Protein AF-A0A2D6FKT7-F1 (afdb_monomer_lite)

Sequence (92 aa):
MKLNKEEQEFIAENITRFDVVTEIEVDDIEVRIYGEHHGGVGSAAIYRTNDIKAIYAHTHAKCVEAEKAVNEIRNRGSKGTKVLTYEESMER

Radius of gyration: 22.05 Å; chains: 1; bounding box: 42×55×47 Å

Secondary structure (DSSP, 8-state):
-PPPHHHHHHHHHHHTTSSEEEEEEE-SSEEEEEEEETTEEEEEEEES---HHHHHHHHHHHHHHHHHHHHHHHHHHTTS-----HHHHS--

Foldseek 3Di:
DDDDPVRVVQCVVCVVQAPAWDDWDDDPFKTKTWHHHVPGTDMDMDTPDPPPVVVVVVVVVVVVVVVVVVVVVVVVVVVPDPPDDPVRVVVD

pLDDT: mean 86.58, std 11.3, range [53.34, 96.12]

Structure (mmCIF, N/CA/C/O backbone):
data_AF-A0A2D6FKT7-F1
#
_entry.id   AF-A0A2D6FKT7-F1
#
loop_
_atom_site.group_PDB
_atom_site.id
_atom_site.type_symbol
_atom_site.label_atom_id
_atom_site.label_alt_id
_atom_site.label_comp_id
_atom_site.label_asym_id
_atom_site.label_entity_id
_atom_site.label_seq_id
_atom_site.pdbx_PDB_ins_code
_atom_site.Cartn_x
_atom_site.Cartn_y
_atom_site.Cartn_z
_atom_site.occupancy
_atom_site.B_iso_or_equiv
_atom_site.auth_seq_id
_atom_site.auth_comp_id
_atom_site.auth_asym_id
_atom_site.auth_atom_id
_atom_site.pdbx_PDB_model_num
ATOM 1 N N . MET A 1 1 ? -13.583 -4.425 -3.568 1.00 64.69 1 MET A N 1
ATOM 2 C CA . MET A 1 1 ? -14.049 -3.026 -3.725 1.00 64.69 1 MET A CA 1
ATOM 3 C C . MET A 1 1 ? -14.192 -2.681 -5.199 1.00 64.69 1 MET A C 1
ATOM 5 O O . MET A 1 1 ? -13.593 -3.365 -6.020 1.00 64.69 1 MET A O 1
ATOM 9 N N . LYS A 1 2 ? -14.982 -1.654 -5.542 1.00 83.44 2 LYS A N 1
ATOM 10 C CA . LYS A 1 2 ? -15.036 -1.090 -6.901 1.00 83.44 2 LYS A CA 1
ATOM 11 C C . LYS A 1 2 ? -14.254 0.222 -6.925 1.00 83.44 2 LYS A C 1
ATOM 13 O O . LYS A 1 2 ? -14.448 1.036 -6.028 1.00 83.44 2 LYS A O 1
ATOM 18 N N . LEU A 1 3 ? -13.409 0.407 -7.937 1.00 91.38 3 LEU A N 1
ATOM 19 C CA . LEU A 1 3 ? -12.657 1.645 -8.134 1.00 91.38 3 LEU A CA 1
ATOM 20 C C . LEU A 1 3 ? -13.579 2.753 -8.647 1.00 91.38 3 LEU A C 1
ATOM 22 O O . LEU A 1 3 ? -14.374 2.513 -9.564 1.00 91.38 3 LEU A O 1
ATOM 26 N N . ASN A 1 4 ? -13.459 3.956 -8.091 1.00 93.50 4 ASN A N 1
ATOM 27 C CA . ASN A 1 4 ? -14.132 5.133 -8.641 1.00 93.50 4 ASN A CA 1
ATOM 28 C C . ASN A 1 4 ? -13.381 5.658 -9.889 1.00 93.50 4 ASN A C 1
ATOM 30 O O . ASN A 1 4 ? -12.323 5.145 -10.252 1.00 93.50 4 ASN A O 1
ATOM 34 N N . LYS A 1 5 ? -13.945 6.652 -10.583 1.00 95.00 5 LYS A N 1
ATOM 35 C CA . LYS A 1 5 ? -13.348 7.184 -11.818 1.00 95.00 5 LYS A CA 1
ATOM 36 C C . LYS A 1 5 ? -11.975 7.831 -11.581 1.00 95.00 5 LYS A C 1
ATOM 38 O O . LYS A 1 5 ? -11.058 7.571 -12.347 1.00 95.00 5 LYS A O 1
ATOM 43 N N . GLU A 1 6 ? -11.836 8.607 -10.514 1.00 94.44 6 GLU A N 1
ATOM 44 C CA . GLU A 1 6 ? -10.583 9.270 -10.132 1.00 94.44 6 GLU A CA 1
ATOM 45 C C . GLU A 1 6 ? -9.484 8.250 -9.800 1.00 94.44 6 GLU A C 1
ATOM 47 O O . GLU A 1 6 ? -8.350 8.383 -10.241 1.00 94.44 6 GLU A O 1
ATOM 52 N N . GLU A 1 7 ? -9.829 7.166 -9.105 1.00 94.69 7 GLU A N 1
ATOM 53 C CA . GLU A 1 7 ? -8.912 6.063 -8.799 1.00 94.69 7 GLU A CA 1
ATOM 54 C C . GLU A 1 7 ? -8.469 5.318 -10.069 1.00 94.69 7 GLU A C 1
ATOM 56 O O . GLU A 1 7 ? -7.315 4.908 -10.179 1.00 94.69 7 GLU A O 1
ATOM 61 N N . GLN A 1 8 ? -9.366 5.150 -11.046 1.00 94.81 8 GLN A N 1
ATOM 62 C CA . GLN A 1 8 ? -9.026 4.545 -12.340 1.00 94.81 8 GLN A CA 1
ATOM 63 C C . GLN A 1 8 ? -8.095 5.446 -13.160 1.00 94.81 8 GLN A C 1
ATOM 65 O O . GLN A 1 8 ? -7.126 4.953 -13.736 1.00 94.81 8 GLN A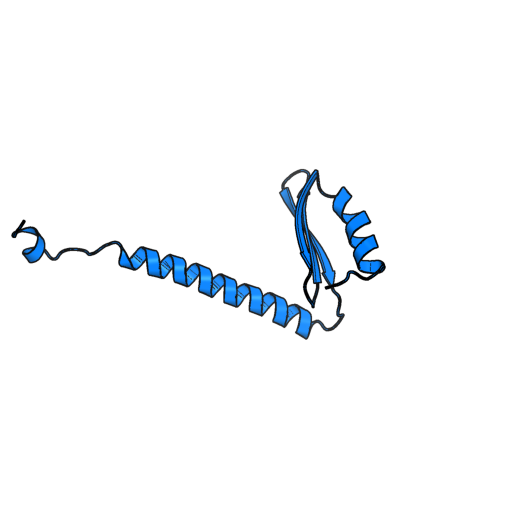 O 1
ATOM 70 N N . GLU A 1 9 ? -8.373 6.750 -13.196 1.00 96.12 9 GLU A N 1
ATOM 71 C CA . GLU A 1 9 ? -7.531 7.748 -13.865 1.00 96.12 9 GLU A CA 1
ATOM 72 C C . GLU A 1 9 ? -6.150 7.816 -13.204 1.00 96.12 9 GLU A C 1
ATOM 74 O O . GLU A 1 9 ? -5.135 7.709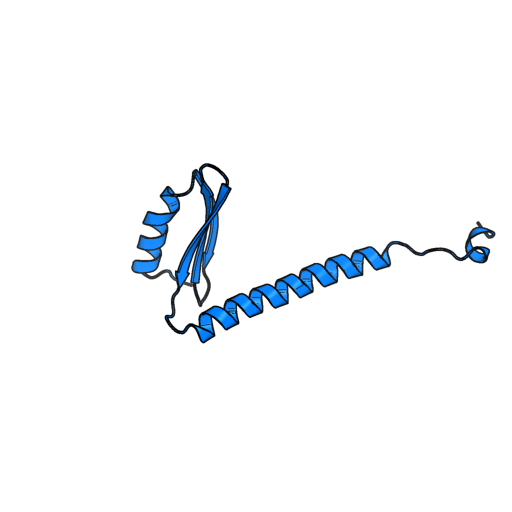 -13.891 1.00 96.12 9 GLU A O 1
ATOM 79 N N . PHE A 1 10 ? -6.102 7.841 -11.870 1.00 95.44 10 PHE A N 1
ATOM 80 C CA . PHE A 1 10 ? -4.864 7.757 -11.101 1.00 95.44 10 PHE A CA 1
ATOM 81 C C . PHE A 1 10 ? -4.035 6.521 -11.474 1.00 95.44 10 PHE A C 1
ATOM 83 O O . PHE A 1 10 ? -2.828 6.639 -11.704 1.00 95.44 10 PHE A O 1
ATOM 90 N N . ILE A 1 11 ? -4.665 5.343 -11.567 1.00 94.62 11 ILE A N 1
ATOM 91 C CA . ILE A 1 11 ? -3.974 4.115 -11.979 1.00 94.62 11 ILE A CA 1
ATOM 92 C C . ILE A 1 11 ? -3.440 4.250 -13.401 1.00 94.62 11 ILE A C 1
ATOM 94 O O . ILE A 1 11 ? -2.260 3.992 -13.625 1.00 94.62 11 ILE A O 1
ATOM 98 N N . ALA A 1 12 ? -4.267 4.685 -14.350 1.00 94.81 12 ALA A N 1
ATOM 99 C CA . ALA A 1 12 ? -3.861 4.831 -15.745 1.00 94.81 12 ALA A CA 1
ATOM 100 C C . ALA A 1 12 ? -2.679 5.804 -15.922 1.00 94.81 12 ALA A C 1
ATOM 102 O O . ALA A 1 12 ? -1.791 5.556 -16.736 1.00 94.81 12 ALA A O 1
ATOM 103 N N . GLU A 1 13 ? -2.637 6.884 -15.140 1.00 93.94 13 GLU A N 1
ATOM 104 C CA . GLU A 1 13 ? -1.561 7.879 -15.188 1.00 93.94 13 GLU A CA 1
ATOM 105 C C . GLU A 1 13 ? -0.263 7.422 -14.518 1.00 93.94 13 GLU A C 1
ATOM 107 O O . GLU A 1 13 ? 0.821 7.856 -14.914 1.00 93.94 13 GLU A O 1
ATOM 112 N N . ASN A 1 14 ? -0.351 6.596 -13.474 1.00 92.56 14 ASN A N 1
ATOM 113 C CA . ASN A 1 14 ? 0.817 6.200 -12.688 1.00 92.56 14 ASN A CA 1
ATOM 114 C C . ASN A 1 14 ? 1.392 4.851 -13.115 1.00 92.56 14 ASN A C 1
ATOM 116 O O . ASN A 1 14 ? 2.585 4.631 -12.928 1.00 92.56 14 ASN A O 1
ATOM 120 N N . ILE A 1 15 ? 0.597 3.978 -13.739 1.00 91.69 15 ILE A N 1
ATOM 121 C CA . ILE A 1 15 ? 1.070 2.675 -14.221 1.00 91.69 15 ILE A CA 1
ATOM 122 C C . ILE A 1 15 ? 2.189 2.822 -15.262 1.00 91.69 15 ILE A C 1
ATOM 124 O O . ILE A 1 15 ? 3.100 2.008 -15.309 1.00 91.69 15 ILE A O 1
ATOM 128 N N . THR A 1 16 ? 2.158 3.898 -16.051 1.00 90.75 16 THR A N 1
ATOM 129 C CA . THR A 1 16 ? 3.150 4.202 -17.094 1.00 90.75 16 THR A CA 1
ATOM 130 C C . THR A 1 16 ? 4.424 4.855 -16.559 1.00 90.75 16 THR A C 1
ATOM 132 O O . THR A 1 16 ? 5.378 5.029 -17.312 1.00 90.75 16 THR A O 1
ATOM 135 N N . ARG A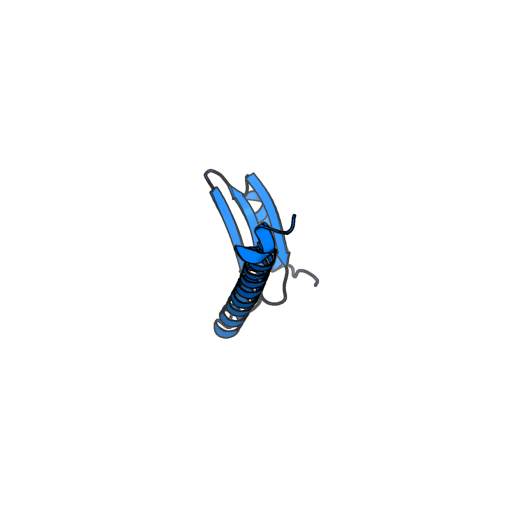 1 17 ? 4.454 5.238 -15.274 1.00 89.44 17 ARG A N 1
ATOM 136 C CA . ARG A 1 17 ? 5.637 5.827 -14.623 1.00 89.44 17 ARG A CA 1
ATOM 137 C C . ARG A 1 17 ? 6.642 4.773 -14.168 1.00 89.44 17 ARG A C 1
ATOM 139 O O . ARG A 1 17 ? 7.780 5.121 -13.866 1.00 89.44 17 ARG A O 1
ATOM 146 N N . PHE A 1 18 ? 6.206 3.521 -14.081 1.00 93.19 18 PHE A N 1
ATOM 147 C CA . PHE A 1 18 ? 7.035 2.388 -13.709 1.00 93.19 18 PHE A CA 1
ATOM 148 C C . PHE A 1 18 ? 7.453 1.627 -14.965 1.00 93.19 18 PHE A C 1
ATOM 150 O O . PHE A 1 18 ? 6.645 1.419 -15.869 1.00 93.19 18 PHE A O 1
ATOM 157 N N . ASP A 1 19 ? 8.706 1.179 -14.992 1.00 92.56 19 ASP A N 1
ATOM 158 C CA . ASP A 1 19 ? 9.204 0.258 -16.015 1.00 92.56 19 ASP A CA 1
ATOM 159 C C . ASP A 1 19 ? 8.512 -1.105 -15.864 1.00 92.56 19 ASP A C 1
ATOM 161 O O . ASP A 1 19 ? 8.134 -1.745 -16.847 1.00 92.56 19 ASP A O 1
ATOM 165 N N . VAL A 1 20 ? 8.310 -1.528 -14.610 1.00 92.94 20 VAL A N 1
ATOM 166 C CA . VAL A 1 20 ? 7.587 -2.746 -14.241 1.00 92.94 20 VAL A CA 1
ATOM 167 C C . VAL A 1 20 ? 6.715 -2.467 -13.025 1.00 92.94 20 VAL A C 1
ATOM 169 O O . VAL A 1 20 ? 7.206 -2.082 -11.967 1.00 92.94 20 VAL A O 1
ATOM 172 N N . VAL A 1 21 ? 5.415 -2.712 -13.157 1.00 94.62 21 VAL A N 1
ATOM 173 C CA . VAL A 1 21 ? 4.470 -2.656 -12.035 1.00 94.62 21 VAL A CA 1
ATOM 174 C C . VAL A 1 21 ? 4.469 -4.010 -11.348 1.00 94.62 21 VAL A C 1
ATOM 176 O O . VAL A 1 21 ? 4.186 -5.028 -11.982 1.00 94.62 21 VAL A O 1
ATOM 179 N N . THR A 1 22 ?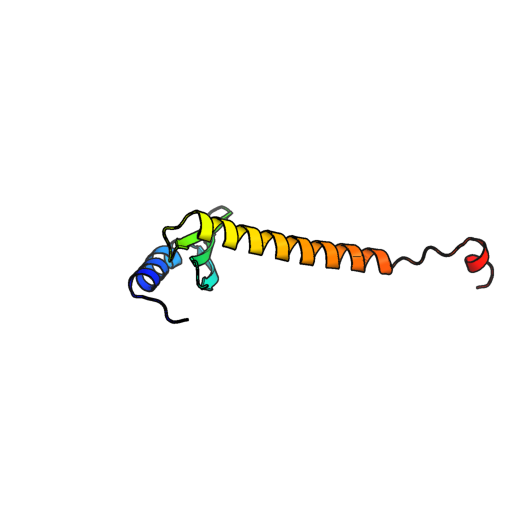 4.796 -4.023 -10.062 1.00 95.31 22 THR A N 1
ATOM 180 C CA . THR A 1 22 ? 4.908 -5.252 -9.271 1.00 95.31 22 THR A CA 1
ATOM 181 C C . THR A 1 22 ? 3.617 -5.566 -8.529 1.00 95.31 22 THR A C 1
ATOM 183 O O . THR A 1 22 ? 3.242 -6.733 -8.428 1.00 95.31 22 THR A O 1
ATOM 186 N N . GLU A 1 23 ? 2.909 -4.544 -8.046 1.00 95.38 23 GLU A N 1
ATOM 187 C CA . GLU A 1 23 ? 1.696 -4.712 -7.249 1.00 9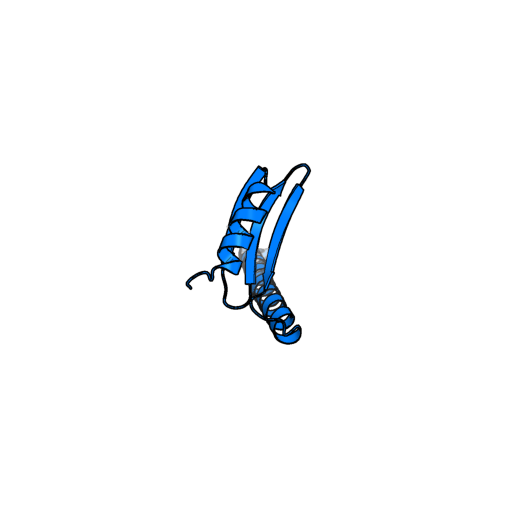5.38 23 GLU A CA 1
ATOM 188 C C . GLU A 1 23 ? 0.785 -3.481 -7.339 1.00 95.38 23 GLU A C 1
ATOM 190 O O . GLU A 1 23 ? 1.250 -2.347 -7.454 1.00 95.38 23 GLU A O 1
ATOM 195 N N . ILE A 1 24 ? -0.529 -3.705 -7.268 1.00 94.38 24 ILE A N 1
ATOM 196 C CA . ILE A 1 24 ? -1.527 -2.653 -7.055 1.00 94.38 24 ILE A CA 1
ATOM 197 C C . ILE A 1 24 ? -2.368 -3.057 -5.843 1.00 94.38 24 ILE A C 1
ATOM 199 O O . ILE A 1 24 ? -3.166 -3.992 -5.921 1.00 94.38 24 ILE A O 1
ATOM 203 N N . GLU A 1 25 ? -2.192 -2.345 -4.735 1.00 93.44 25 GLU A N 1
ATOM 204 C CA . GLU A 1 25 ? -2.959 -2.517 -3.507 1.00 93.44 25 GLU A CA 1
ATOM 205 C C . GLU A 1 25 ? -4.176 -1.584 -3.522 1.00 93.44 25 GLU A C 1
ATOM 207 O O . GLU A 1 25 ? -4.082 -0.398 -3.849 1.00 93.44 25 GLU A O 1
ATOM 212 N N . VAL A 1 26 ? -5.342 -2.133 -3.184 1.00 92.75 26 VAL A N 1
ATOM 213 C CA . VAL A 1 26 ? -6.607 -1.399 -3.117 1.00 92.75 26 VAL A CA 1
ATOM 214 C C . VAL A 1 26 ? -7.288 -1.750 -1.804 1.00 92.75 26 VAL A C 1
ATOM 216 O O . VAL A 1 26 ? -7.796 -2.863 -1.652 1.00 92.75 26 VAL A O 1
ATOM 219 N N . ASP A 1 27 ? -7.333 -0.791 -0.885 1.00 90.38 27 ASP A N 1
ATOM 220 C CA . ASP A 1 27 ? -8.008 -0.922 0.404 1.00 90.38 27 ASP A CA 1
ATOM 221 C C . ASP A 1 27 ? -8.974 0.252 0.660 1.00 90.38 27 ASP A C 1
ATOM 223 O O . ASP A 1 27 ? -9.176 1.112 -0.202 1.00 90.38 27 ASP A O 1
ATOM 227 N N . ASP A 1 28 ? -9.630 0.255 1.823 1.00 87.81 28 ASP A N 1
ATOM 228 C CA . ASP A 1 28 ? -10.636 1.260 2.195 1.00 87.81 28 ASP A CA 1
ATOM 229 C C . ASP A 1 28 ? -10.055 2.672 2.411 1.00 87.81 28 ASP A C 1
ATOM 231 O O . ASP A 1 28 ? -10.809 3.646 2.465 1.00 87.81 28 ASP A O 1
ATOM 235 N N . ILE A 1 29 ? -8.729 2.807 2.498 1.00 91.19 29 ILE A N 1
ATOM 236 C CA . ILE A 1 29 ? -8.019 4.055 2.797 1.00 91.19 29 ILE A CA 1
ATOM 237 C C . ILE A 1 29 ? -7.225 4.558 1.593 1.00 91.19 29 ILE A C 1
ATOM 239 O O . ILE A 1 29 ? -7.206 5.767 1.356 1.00 91.19 29 ILE A O 1
ATOM 243 N N . GLU A 1 30 ? -6.595 3.676 0.819 1.00 92.81 30 GLU A N 1
ATOM 244 C CA . GLU A 1 30 ? -5.750 4.049 -0.312 1.00 92.81 30 GLU A CA 1
ATOM 245 C C . GLU A 1 30 ? -5.841 3.097 -1.512 1.00 92.81 30 GLU A C 1
ATOM 247 O O . GLU A 1 30 ? -6.229 1.930 -1.428 1.00 92.81 30 GLU A O 1
ATOM 252 N N . VAL A 1 31 ? -5.460 3.639 -2.665 1.00 94.75 31 VAL A N 1
ATOM 253 C CA . VAL A 1 31 ? -5.036 2.874 -3.835 1.00 94.75 31 VAL A CA 1
ATOM 254 C C . VAL A 1 31 ? -3.556 3.158 -4.024 1.00 94.75 31 VAL A C 1
ATOM 256 O O . VAL A 1 31 ? -3.170 4.318 -4.191 1.00 94.75 31 VAL A O 1
ATOM 259 N N . ARG A 1 32 ? -2.728 2.115 -3.998 1.00 95.12 32 ARG A N 1
ATOM 260 C CA . ARG A 1 32 ? -1.272 2.222 -4.083 1.00 95.12 32 ARG A CA 1
ATOM 261 C C . ARG A 1 32 ? -0.724 1.316 -5.173 1.00 95.12 32 ARG A C 1
ATOM 263 O O . ARG A 1 32 ? -1.075 0.148 -5.260 1.00 95.12 32 ARG A O 1
ATOM 270 N N . ILE A 1 33 ? 0.150 1.865 -6.004 1.00 95.62 33 ILE A N 1
ATOM 271 C CA . ILE A 1 33 ? 0.846 1.157 -7.078 1.00 95.62 33 ILE A CA 1
ATOM 272 C C . ILE A 1 33 ? 2.305 1.055 -6.676 1.00 95.62 33 ILE A C 1
ATOM 274 O O . ILE A 1 33 ? 2.924 2.072 -6.364 1.00 95.62 33 ILE A O 1
ATOM 278 N N . TYR A 1 34 ? 2.841 -0.154 -6.708 1.00 95.50 34 TYR A N 1
ATOM 279 C CA . TYR A 1 34 ? 4.247 -0.449 -6.501 1.00 95.50 34 TYR A CA 1
ATOM 280 C C . TYR A 1 34 ? 4.882 -0.834 -7.829 1.00 95.50 34 TYR A C 1
ATOM 282 O O . TYR A 1 34 ? 4.276 -1.519 -8.658 1.00 95.50 34 TYR A O 1
ATOM 290 N N . GLY A 1 35 ? 6.123 -0.412 -8.023 1.00 95.00 35 GLY A N 1
ATOM 291 C CA . GLY A 1 35 ? 6.855 -0.790 -9.214 1.00 95.00 35 GLY A CA 1
ATOM 292 C C . GLY A 1 35 ? 8.315 -0.394 -9.172 1.00 95.00 35 GLY A C 1
ATOM 293 O O . GLY A 1 35 ? 8.769 0.378 -8.323 1.00 95.00 35 GLY A O 1
ATOM 294 N N . GLU A 1 36 ? 9.044 -0.939 -10.128 1.00 94.88 36 GLU A N 1
ATOM 295 C CA . GLU A 1 36 ? 10.406 -0.546 -10.442 1.00 94.88 36 GLU A CA 1
ATOM 296 C C . GLU A 1 36 ? 10.366 0.601 -11.449 1.00 94.88 36 GLU A C 1
ATOM 298 O O . GLU A 1 36 ? 9.572 0.600 -12.392 1.00 94.88 36 GLU A O 1
ATOM 303 N N . HIS A 1 37 ? 11.218 1.593 -11.246 1.00 90.06 37 HIS A N 1
ATOM 304 C CA . HIS A 1 37 ? 11.485 2.638 -12.225 1.00 90.06 37 HIS A CA 1
ATOM 305 C C . HIS A 1 37 ? 12.995 2.866 -12.292 1.00 90.06 37 HIS A C 1
ATOM 307 O O . HIS A 1 37 ? 13.725 2.467 -11.383 1.00 90.06 37 HIS A O 1
ATOM 313 N N . HIS A 1 38 ? 13.476 3.545 -13.332 1.00 80.31 38 HIS A N 1
ATOM 314 C CA . HIS A 1 38 ? 14.893 3.863 -13.518 1.00 80.31 38 HIS A CA 1
ATOM 315 C C . HIS A 1 38 ? 15.626 4.220 -12.210 1.00 80.31 38 HIS A C 1
ATOM 317 O O . HIS A 1 38 ? 15.466 5.315 -11.666 1.00 80.31 38 HIS A O 1
ATOM 323 N N . GLY A 1 39 ? 16.448 3.281 -11.726 1.00 79.81 39 GLY A N 1
ATOM 324 C CA . GLY A 1 39 ? 17.307 3.451 -10.554 1.00 79.81 39 GLY A CA 1
ATOM 325 C C . GLY A 1 39 ? 16.728 3.021 -9.201 1.00 79.81 39 GLY A C 1
ATOM 326 O O . GLY A 1 39 ? 17.425 3.199 -8.202 1.00 79.81 39 GLY A O 1
ATOM 327 N N . GLY A 1 40 ? 15.520 2.446 -9.120 1.00 88.94 40 GLY A N 1
ATOM 328 C CA . GLY A 1 40 ? 15.001 1.956 -7.841 1.00 88.94 40 GLY A CA 1
ATOM 329 C C . GLY A 1 40 ? 13.585 1.378 -7.842 1.00 88.94 40 GLY A C 1
ATOM 330 O O . GLY A 1 40 ? 12.923 1.241 -8.867 1.00 88.94 40 GLY A O 1
ATOM 331 N N . VAL A 1 41 ? 13.132 1.041 -6.635 1.00 93.88 41 VAL A N 1
ATOM 332 C CA . VAL A 1 41 ? 11.755 0.626 -6.344 1.00 93.88 41 VAL A CA 1
ATOM 333 C C . VAL A 1 41 ? 11.012 1.826 -5.768 1.00 93.88 41 VAL A C 1
ATOM 335 O O . VAL A 1 41 ? 11.524 2.504 -4.875 1.00 93.88 41 VAL A O 1
ATOM 338 N N . GLY A 1 42 ? 9.805 2.080 -6.263 1.00 92.31 42 GLY A N 1
ATOM 339 C CA . GLY A 1 42 ? 8.965 3.188 -5.829 1.00 92.31 42 GLY A CA 1
ATOM 340 C C . GLY A 1 42 ? 7.512 2.779 -5.627 1.00 92.31 42 GLY A C 1
ATOM 341 O O . GLY A 1 42 ? 7.100 1.652 -5.906 1.00 92.31 42 GLY A O 1
ATOM 342 N N . SER A 1 43 ? 6.719 3.730 -5.136 1.00 94.12 43 SER A N 1
ATOM 343 C CA . SER A 1 43 ? 5.266 3.599 -5.124 1.00 94.12 43 SER A CA 1
ATOM 344 C C . SER A 1 43 ? 4.583 4.940 -5.370 1.00 94.12 43 SER A C 1
ATOM 346 O O . SER A 1 43 ? 5.136 5.995 -5.056 1.00 94.12 43 SER A O 1
ATOM 348 N N . ALA A 1 44 ? 3.373 4.889 -5.916 1.00 94.38 44 ALA A N 1
ATOM 349 C CA . ALA A 1 44 ? 2.464 6.021 -6.042 1.00 94.38 44 ALA A CA 1
ATOM 350 C C . ALA A 1 44 ? 1.166 5.685 -5.303 1.00 94.38 44 ALA A C 1
ATOM 352 O O . ALA A 1 44 ? 0.681 4.563 -5.423 1.00 94.38 44 ALA A O 1
ATOM 353 N N . ALA A 1 45 ? 0.589 6.636 -4.565 1.00 94.06 45 ALA A N 1
ATOM 354 C CA . ALA A 1 45 ? -0.657 6.413 -3.833 1.00 94.06 45 ALA A CA 1
ATOM 355 C C . ALA A 1 45 ? -1.650 7.572 -3.974 1.00 94.06 45 ALA A C 1
ATOM 357 O O . ALA A 1 45 ? -1.246 8.735 -4.035 1.00 94.06 45 ALA A O 1
ATOM 358 N N . ILE A 1 46 ? -2.939 7.233 -3.963 1.00 95.06 46 ILE A N 1
ATOM 359 C CA . ILE A 1 46 ? -4.061 8.156 -3.775 1.00 95.06 46 ILE A CA 1
ATOM 360 C C . ILE A 1 46 ? -4.875 7.703 -2.559 1.00 95.06 46 ILE A C 1
ATOM 362 O O . ILE A 1 46 ? -5.219 6.527 -2.431 1.00 95.06 46 ILE A O 1
ATOM 366 N N . TYR A 1 47 ? -5.171 8.638 -1.656 1.00 93.06 47 TYR A N 1
ATOM 367 C CA . TYR A 1 47 ? -5.968 8.371 -0.460 1.00 93.06 47 TYR A CA 1
ATOM 368 C C . TYR A 1 47 ? -7.447 8.658 -0.723 1.00 93.06 47 TYR A C 1
ATOM 370 O O . TYR A 1 47 ? -7.804 9.685 -1.294 1.00 93.06 47 TYR A O 1
ATOM 378 N N . ARG A 1 48 ? -8.317 7.765 -0.250 1.00 92.38 48 ARG A N 1
ATOM 379 C CA . ARG A 1 48 ? -9.784 7.877 -0.332 1.00 92.38 48 ARG A CA 1
ATOM 380 C C . ARG A 1 48 ? -10.368 8.828 0.715 1.00 92.38 48 ARG A C 1
ATOM 382 O O . ARG A 1 48 ? -11.550 9.160 0.668 1.00 92.38 48 ARG A O 1
ATOM 389 N N . THR A 1 49 ? -9.554 9.234 1.687 1.00 89.38 49 THR A N 1
ATOM 390 C CA . THR A 1 49 ? -9.920 10.147 2.769 1.00 89.38 49 THR A CA 1
ATOM 391 C C . THR A 1 49 ? -8.879 11.249 2.910 1.00 89.38 49 THR A C 1
ATOM 393 O O . THR A 1 49 ? -7.695 11.027 2.680 1.00 89.38 49 THR A O 1
ATOM 396 N N . ASN A 1 50 ? -9.328 12.425 3.347 1.00 90.25 50 ASN A N 1
ATOM 397 C CA . ASN A 1 50 ? -8.460 13.543 3.719 1.00 90.25 50 ASN A CA 1
ATOM 398 C C . ASN A 1 50 ? -8.199 13.600 5.236 1.00 90.25 50 ASN A C 1
ATOM 400 O O . ASN A 1 50 ? -7.503 14.497 5.712 1.00 90.25 50 ASN A O 1
ATOM 404 N N . ASP A 1 51 ? -8.769 12.674 6.017 1.00 92.75 51 ASP A N 1
ATOM 405 C CA . ASP A 1 51 ? -8.514 12.598 7.454 1.00 92.75 51 ASP A CA 1
ATOM 406 C C . ASP A 1 51 ? -7.127 11.999 7.723 1.00 92.75 51 ASP A C 1
ATOM 408 O O . ASP A 1 51 ? -6.910 10.786 7.652 1.00 92.75 51 ASP A O 1
ATOM 412 N N . ILE A 1 52 ? -6.189 12.872 8.093 1.00 91.38 52 ILE A N 1
ATOM 413 C CA . ILE A 1 52 ? -4.810 12.497 8.414 1.00 91.38 52 ILE A CA 1
ATOM 414 C C . ILE A 1 52 ? -4.716 11.476 9.554 1.00 91.38 52 ILE A C 1
ATOM 416 O O . ILE A 1 52 ? -3.801 10.652 9.563 1.00 91.38 52 ILE A O 1
ATOM 420 N N . LYS A 1 53 ? -5.656 11.492 10.509 1.00 93.50 53 LYS A N 1
ATOM 421 C CA . LYS A 1 53 ? -5.655 10.533 11.620 1.00 93.50 53 LYS A CA 1
ATOM 422 C C . LYS A 1 53 ? -6.002 9.138 11.125 1.00 93.50 53 LYS A C 1
ATOM 424 O O . LYS A 1 53 ? -5.362 8.183 11.554 1.00 93.50 53 LYS A O 1
ATOM 429 N N . ALA A 1 54 ? -6.972 9.031 10.218 1.00 91.19 54 ALA A N 1
ATOM 430 C CA . ALA A 1 54 ? -7.359 7.763 9.611 1.00 91.19 54 ALA A CA 1
ATOM 431 C C . ALA A 1 54 ? -6.214 7.179 8.771 1.00 91.19 54 ALA A C 1
ATOM 433 O O . ALA A 1 54 ? -5.871 6.010 8.938 1.00 91.19 54 ALA A O 1
ATOM 434 N N . ILE A 1 55 ? -5.560 8.013 7.951 1.00 91.12 55 ILE A N 1
ATOM 435 C CA . ILE A 1 55 ? -4.391 7.607 7.155 1.00 91.12 55 ILE A CA 1
ATOM 436 C C . ILE A 1 55 ? -3.261 7.107 8.064 1.00 91.12 55 ILE A C 1
ATOM 438 O O . ILE A 1 55 ? -2.714 6.027 7.847 1.00 91.12 55 ILE A O 1
ATOM 442 N N . TYR A 1 56 ? -2.923 7.864 9.112 1.00 91.19 56 TYR A N 1
ATOM 443 C CA . TYR A 1 56 ? -1.862 7.471 10.038 1.00 91.19 56 TYR A CA 1
ATOM 444 C C . TYR A 1 56 ? -2.194 6.174 10.784 1.00 91.19 56 TYR A C 1
ATOM 446 O O . TYR A 1 56 ? -1.342 5.294 10.893 1.00 91.19 56 TYR A O 1
ATOM 454 N N . ALA A 1 57 ? -3.424 6.040 11.289 1.00 92.38 57 ALA A N 1
ATOM 455 C CA . ALA A 1 57 ? -3.859 4.851 12.015 1.00 92.38 57 ALA A CA 1
ATOM 456 C C . ALA A 1 57 ? -3.786 3.590 11.142 1.00 92.38 57 ALA A C 1
ATOM 458 O O . ALA A 1 57 ? -3.328 2.552 11.617 1.00 92.38 57 ALA A O 1
ATOM 459 N N . HIS A 1 58 ? -4.171 3.699 9.868 1.00 89.19 58 HIS A N 1
ATOM 460 C CA . HIS A 1 58 ? -4.078 2.611 8.894 1.00 89.19 58 HIS A CA 1
ATOM 461 C C . HIS A 1 58 ? -2.637 2.149 8.680 1.00 89.19 58 HIS A C 1
ATOM 463 O O . HIS A 1 58 ? -2.315 0.976 8.870 1.00 89.19 58 HIS A O 1
ATOM 469 N N . THR A 1 59 ? -1.737 3.086 8.379 1.00 87.38 59 THR A N 1
ATOM 470 C CA . THR A 1 59 ? -0.312 2.783 8.191 1.00 87.38 59 THR A CA 1
ATOM 471 C C . THR A 1 59 ? 0.313 2.218 9.465 1.00 87.38 59 THR A C 1
ATOM 473 O O . THR A 1 59 ? 1.085 1.262 9.414 1.00 87.38 59 THR A O 1
ATOM 476 N N . HIS A 1 60 ? -0.048 2.761 10.630 1.00 91.94 60 HIS A N 1
ATOM 477 C CA . HIS A 1 60 ? 0.435 2.255 11.908 1.00 91.94 60 HIS A CA 1
ATOM 478 C C . HIS A 1 60 ? -0.024 0.814 12.164 1.00 91.94 60 HIS A C 1
ATOM 480 O O . HIS A 1 60 ? 0.785 -0.008 12.592 1.00 91.94 60 HIS A O 1
ATOM 486 N N . ALA A 1 61 ? -1.279 0.478 11.846 1.00 91.44 61 ALA A N 1
ATOM 487 C CA . ALA A 1 61 ? -1.781 -0.889 11.945 1.00 91.44 61 ALA A CA 1
ATOM 488 C C . ALA A 1 61 ? -0.990 -1.855 11.044 1.00 91.44 61 ALA A C 1
ATOM 490 O O . ALA A 1 61 ? -0.580 -2.915 11.519 1.00 91.44 61 ALA A O 1
ATOM 491 N N . LYS A 1 62 ? -0.682 -1.464 9.794 1.00 87.75 62 LYS A N 1
ATOM 492 C CA . LYS A 1 62 ? 0.188 -2.251 8.895 1.00 87.75 62 LYS A CA 1
ATOM 493 C C . LYS A 1 62 ? 1.574 -2.497 9.516 1.00 87.75 62 LYS A C 1
ATOM 495 O O . LYS A 1 62 ? 2.059 -3.627 9.492 1.00 87.75 62 LYS A O 1
ATOM 500 N N . CYS A 1 63 ? 2.189 -1.483 10.135 1.00 91.00 63 CYS A N 1
ATOM 501 C CA . CYS A 1 63 ? 3.477 -1.637 10.826 1.00 91.00 63 CYS A CA 1
ATOM 502 C C . CYS A 1 63 ? 3.405 -2.613 12.009 1.00 91.00 63 CYS A C 1
ATOM 504 O O . CYS A 1 63 ? 4.298 -3.443 12.170 1.00 91.00 63 CYS A O 1
ATOM 506 N N . VAL A 1 64 ? 2.348 -2.533 12.821 1.00 93.56 64 VAL A N 1
ATOM 507 C CA . VAL A 1 64 ? 2.152 -3.428 13.972 1.00 93.56 64 VAL A CA 1
ATOM 508 C C . VAL A 1 64 ? 2.005 -4.882 13.519 1.00 93.56 64 VAL A C 1
ATOM 510 O O . VAL A 1 64 ? 2.612 -5.774 14.111 1.00 93.56 64 VAL A O 1
ATOM 513 N N . GLU A 1 65 ? 1.238 -5.143 12.459 1.00 91.56 65 GLU A N 1
ATOM 514 C CA . GLU A 1 65 ? 1.098 -6.498 11.910 1.00 91.56 65 GLU A CA 1
ATOM 515 C C . GLU A 1 65 ? 2.408 -7.014 11.297 1.00 91.56 65 GLU A C 1
ATOM 517 O O . GLU A 1 65 ? 2.788 -8.165 11.527 1.00 91.56 65 GLU A O 1
ATOM 522 N N . ALA A 1 66 ? 3.160 -6.157 10.600 1.00 89.06 66 ALA A N 1
ATOM 523 C CA . ALA A 1 66 ? 4.485 -6.510 10.095 1.00 89.06 66 ALA A CA 1
ATOM 524 C C . ALA A 1 66 ? 5.458 -6.863 11.236 1.00 89.06 66 ALA A C 1
ATOM 526 O O . ALA A 1 66 ? 6.177 -7.862 11.160 1.00 89.06 66 ALA A O 1
ATOM 527 N N . GLU A 1 67 ? 5.448 -6.096 12.328 1.00 92.00 67 GLU A N 1
ATOM 528 C CA . GLU A 1 67 ? 6.277 -6.369 13.503 1.00 92.00 67 GLU A CA 1
ATOM 529 C C . GLU A 1 67 ? 5.907 -7.704 14.166 1.00 92.00 67 GLU A C 1
ATOM 531 O O . GLU A 1 67 ? 6.793 -8.476 14.548 1.00 92.00 67 GLU A O 1
ATOM 536 N N . LYS A 1 68 ? 4.612 -8.027 14.259 1.00 92.50 68 LYS A N 1
ATOM 537 C CA . LYS A 1 68 ? 4.158 -9.345 14.728 1.00 92.50 68 LYS A CA 1
ATOM 538 C C . LYS A 1 68 ? 4.688 -10.466 13.835 1.00 92.50 68 LYS A C 1
ATOM 540 O O . LYS A 1 68 ? 5.267 -11.416 14.361 1.00 92.50 68 LYS A O 1
ATOM 545 N N . ALA A 1 69 ? 4.567 -10.334 12.513 1.00 90.25 69 ALA A N 1
ATOM 546 C CA . ALA A 1 69 ? 5.051 -11.336 11.562 1.00 90.25 69 ALA A CA 1
ATOM 547 C C . ALA A 1 69 ? 6.571 -11.566 11.682 1.00 90.25 69 ALA A C 1
ATOM 549 O O . ALA A 1 69 ? 7.032 -12.709 11.732 1.00 90.25 69 ALA A O 1
ATOM 550 N N . VAL A 1 70 ? 7.357 -10.493 11.817 1.00 91.06 70 VAL A N 1
ATOM 551 C CA . VAL A 1 70 ? 8.809 -10.579 12.047 1.00 91.06 70 VAL A CA 1
ATOM 552 C C . VAL A 1 70 ? 9.120 -11.268 13.377 1.00 91.06 70 VAL A C 1
ATOM 554 O O . VAL A 1 70 ? 9.977 -12.155 13.435 1.00 91.06 70 VAL A O 1
ATOM 557 N N . ASN A 1 71 ? 8.415 -10.904 14.449 1.00 90.25 71 ASN A N 1
ATOM 558 C CA . ASN A 1 71 ? 8.599 -11.520 15.761 1.00 90.25 71 ASN A CA 1
ATOM 559 C C . ASN A 1 71 ? 8.243 -13.012 15.756 1.00 90.25 71 ASN A C 1
ATOM 561 O O . ASN A 1 71 ? 8.941 -13.805 16.392 1.00 90.25 71 ASN A O 1
ATOM 565 N N . GLU A 1 72 ? 7.213 -13.426 15.020 1.00 89.00 72 GLU A N 1
ATOM 566 C CA . GLU A 1 72 ? 6.896 -14.841 14.834 1.00 89.00 72 GLU A CA 1
ATOM 567 C C . GLU A 1 72 ? 8.027 -15.602 14.141 1.00 89.00 72 GLU A C 1
ATOM 569 O O . GLU A 1 72 ? 8.424 -16.667 14.619 1.00 89.00 72 GLU A O 1
ATOM 574 N N . ILE A 1 73 ? 8.581 -15.057 13.053 1.00 87.19 73 ILE A N 1
ATOM 575 C CA . ILE A 1 73 ? 9.725 -15.652 12.347 1.00 87.19 73 ILE A CA 1
ATOM 576 C C . ILE A 1 73 ? 10.921 -15.778 13.298 1.00 87.19 73 ILE A C 1
ATOM 578 O O . ILE A 1 73 ? 11.509 -16.858 13.413 1.00 87.19 73 ILE A O 1
ATOM 582 N N . ARG A 1 74 ? 11.236 -14.710 14.042 1.00 85.31 74 ARG A N 1
ATOM 583 C CA . ARG A 1 74 ? 12.323 -14.698 15.031 1.00 85.31 74 ARG A CA 1
ATOM 584 C C . ARG A 1 74 ? 12.134 -15.788 16.085 1.00 85.31 74 ARG A C 1
ATOM 586 O O . ARG A 1 74 ? 13.051 -16.560 16.352 1.00 85.31 74 ARG A O 1
ATOM 593 N N . ASN A 1 75 ? 10.932 -15.892 16.649 1.00 81.00 75 ASN A N 1
ATOM 594 C CA . ASN A 1 75 ? 10.623 -16.854 17.706 1.00 81.00 75 ASN A CA 1
ATOM 595 C C . ASN A 1 75 ? 10.563 -18.306 17.194 1.00 81.00 75 ASN A C 1
ATOM 597 O O . ASN A 1 75 ? 10.818 -19.231 17.968 1.00 81.00 75 ASN A O 1
ATOM 601 N N . ARG A 1 76 ? 10.254 -18.533 15.908 1.00 73.19 76 ARG A N 1
ATOM 602 C CA . ARG A 1 76 ? 10.364 -19.856 15.266 1.00 73.19 76 ARG A CA 1
ATOM 603 C C . ARG A 1 76 ? 11.827 -20.277 15.101 1.00 73.19 76 ARG A C 1
ATOM 605 O O . ARG A 1 76 ? 12.145 -21.422 15.410 1.00 73.19 76 ARG A O 1
ATOM 612 N N . GLY A 1 77 ? 12.713 -19.358 14.706 1.00 61.81 77 GLY A N 1
ATOM 613 C CA . GLY A 1 77 ? 14.158 -19.613 14.609 1.00 61.81 77 GLY A CA 1
ATOM 614 C C . GLY A 1 77 ? 14.788 -20.044 15.940 1.00 61.81 77 GLY A C 1
ATOM 615 O O . GLY A 1 77 ? 15.621 -20.946 15.969 1.00 61.81 77 GLY A O 1
ATOM 616 N N . SER A 1 78 ? 14.319 -19.489 17.060 1.00 57.91 78 SER A N 1
ATOM 617 C CA . SER A 1 78 ? 14.819 -19.827 18.401 1.00 57.91 78 SER A CA 1
ATOM 618 C C . SER A 1 78 ? 14.391 -21.205 18.925 1.00 57.91 78 SER A C 1
ATOM 620 O O . SER A 1 78 ? 14.992 -21.701 19.874 1.00 57.91 78 SER A O 1
ATOM 622 N N . LYS A 1 79 ? 13.368 -21.848 18.341 1.00 57.66 79 LYS A N 1
ATOM 623 C CA . LYS A 1 79 ? 12.892 -23.179 18.772 1.00 57.66 79 LYS A CA 1
ATOM 624 C C . LYS A 1 79 ? 13.644 -24.351 18.121 1.00 57.66 79 LYS A C 1
ATOM 626 O O . LYS A 1 79 ? 13.418 -25.490 18.516 1.00 57.66 79 LYS A O 1
ATOM 631 N N . GLY A 1 80 ? 14.509 -24.089 17.135 1.00 54.09 80 GLY A N 1
ATOM 632 C CA . GLY A 1 80 ? 15.215 -25.123 16.363 1.00 54.09 80 GLY A CA 1
ATOM 633 C C . GLY A 1 80 ? 16.538 -25.610 16.963 1.00 54.09 80 GLY A C 1
ATOM 634 O O . GLY A 1 80 ? 16.983 -26.706 16.633 1.00 54.09 80 GLY A O 1
ATOM 635 N N . THR A 1 81 ? 17.155 -24.849 17.869 1.00 57.66 81 THR A N 1
ATOM 636 C CA . THR A 1 81 ? 18.447 -25.214 18.469 1.00 57.66 81 THR A CA 1
ATOM 637 C C . THR A 1 81 ? 18.232 -25.694 19.900 1.00 57.66 81 THR A C 1
ATOM 639 O O . THR A 1 81 ? 18.336 -24.914 20.846 1.00 57.66 81 THR A O 1
ATOM 642 N N . LYS A 1 82 ? 17.929 -26.987 20.087 1.00 63.28 82 LYS A N 1
ATOM 643 C CA . LYS A 1 82 ? 18.082 -27.609 21.411 1.00 63.28 82 LYS A CA 1
ATOM 644 C C . LYS A 1 82 ? 19.586 -27.710 21.680 1.00 63.28 82 LYS A C 1
ATOM 646 O O . LYS A 1 82 ? 20.255 -28.581 21.132 1.00 63.28 82 LYS A O 1
ATOM 651 N N . VAL A 1 83 ? 20.125 -26.788 22.476 1.00 65.94 83 VAL A N 1
ATOM 652 C CA . VAL A 1 83 ? 21.472 -26.935 23.038 1.00 65.94 83 VAL A CA 1
ATOM 653 C C . VAL A 1 83 ? 21.384 -28.086 24.036 1.00 65.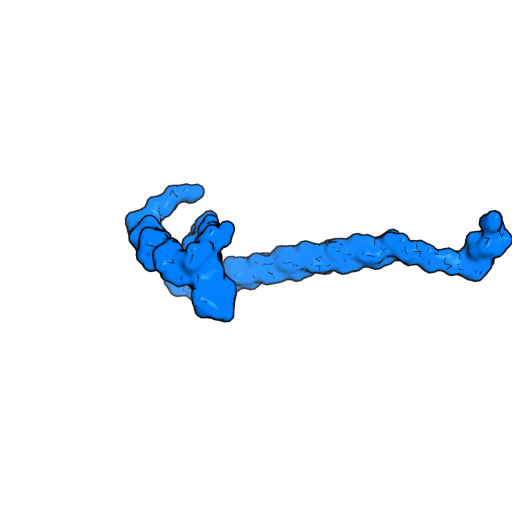94 83 VAL A C 1
ATOM 655 O O . VAL A 1 83 ? 20.738 -27.943 25.071 1.00 65.94 83 VAL A O 1
ATOM 658 N N . LEU A 1 84 ? 21.937 -29.246 23.675 1.00 68.75 84 LEU A N 1
ATOM 659 C CA . LEU A 1 84 ? 22.037 -30.381 24.592 1.00 68.75 84 LEU A CA 1
ATOM 660 C C . LEU A 1 84 ? 22.934 -29.987 25.764 1.00 68.75 84 LEU A C 1
ATOM 662 O O . LEU A 1 84 ? 23.941 -29.296 25.575 1.00 68.75 84 LEU A O 1
ATOM 666 N N . THR A 1 85 ? 22.584 -30.429 26.966 1.00 74.62 85 THR A N 1
ATOM 667 C CA . THR A 1 85 ? 23.524 -30.340 28.085 1.00 74.62 85 THR A CA 1
ATOM 668 C C . THR A 1 85 ? 24.693 -31.304 27.852 1.00 74.62 85 THR A C 1
ATOM 670 O O . THR A 1 85 ? 24.589 -32.264 27.086 1.00 74.62 85 THR A O 1
ATOM 673 N N . TYR A 1 86 ? 25.831 -31.052 28.506 1.00 70.94 86 TYR A N 1
ATOM 674 C CA . TYR A 1 86 ? 27.005 -31.930 28.411 1.00 70.94 86 TYR A CA 1
ATOM 675 C C . TYR A 1 86 ? 26.655 -33.382 28.782 1.00 70.94 86 TYR A C 1
ATOM 677 O O . TYR A 1 86 ? 27.100 -34.319 28.125 1.00 70.94 86 TYR A O 1
ATOM 685 N N . GLU A 1 87 ? 25.783 -33.558 29.773 1.00 73.88 87 GLU A N 1
ATOM 686 C CA . GLU A 1 87 ? 25.270 -34.858 30.212 1.00 73.88 87 GLU A CA 1
ATOM 687 C C . GLU A 1 87 ? 24.444 -35.552 29.115 1.00 73.88 87 GLU A C 1
ATOM 689 O O . GLU A 1 87 ? 24.716 -36.703 28.789 1.00 73.88 87 GLU A O 1
ATOM 694 N N . GLU A 1 88 ? 23.524 -34.835 28.453 1.00 74.44 88 GLU A N 1
ATOM 695 C CA . GLU A 1 88 ? 22.716 -35.374 27.343 1.00 74.44 88 GLU A CA 1
ATOM 696 C C . GLU A 1 88 ? 23.559 -35.741 26.100 1.00 74.44 88 GLU A C 1
ATOM 698 O O . GLU A 1 88 ? 23.113 -36.519 25.255 1.00 74.44 88 GLU A O 1
ATOM 703 N N . SER A 1 89 ? 24.767 -35.180 25.956 1.00 69.44 89 SER A N 1
ATOM 704 C CA . SER A 1 89 ? 25.672 -35.468 24.832 1.00 69.44 89 SER A CA 1
ATOM 705 C C . SER A 1 89 ? 26.497 -36.748 25.000 1.00 69.44 89 SER A C 1
ATOM 707 O O . SER A 1 89 ? 26.991 -37.277 24.008 1.00 69.44 89 SER A O 1
ATOM 709 N N . MET A 1 90 ? 26.628 -37.250 26.231 1.00 69.75 90 MET A N 1
ATOM 710 C CA . MET A 1 90 ? 27.468 -38.408 26.570 1.00 69.75 90 MET A CA 1
ATOM 711 C C . MET A 1 90 ? 26.701 -39.744 26.546 1.00 69.75 90 MET A C 1
ATOM 713 O O . MET A 1 90 ? 27.321 -40.797 26.666 1.00 69.75 90 MET A O 1
ATOM 717 N N . GLU A 1 91 ? 25.371 -39.717 26.390 1.00 66.31 91 GLU A N 1
ATOM 718 C CA . GLU A 1 91 ? 24.500 -40.910 26.340 1.00 66.31 91 GLU A CA 1
ATOM 719 C C . GLU A 1 91 ? 24.126 -41.364 24.908 1.00 66.31 91 GLU A C 1
ATOM 721 O O . GLU A 1 91 ? 23.324 -42.286 24.742 1.00 66.31 91 GLU A O 1
ATOM 726 N N . ARG A 1 92 ? 24.687 -40.737 23.864 1.00 53.34 92 ARG A N 1
ATOM 727 C CA . ARG A 1 92 ? 24.533 -41.126 22.448 1.00 53.34 92 ARG A CA 1
ATOM 728 C C . ARG A 1 92 ? 25.813 -41.726 21.888 1.00 53.34 92 ARG A C 1
ATOM 730 O O . ARG A 1 92 ? 25.680 -42.669 21.078 1.00 53.34 92 ARG A O 1
#